Protein AF-A0A929HDI5-F1 (afdb_monomer)

Nearest PDB structures (foldseek):
  2y75-assembly1_E  TM=8.114E-01  e=2.516E-07  Bacillus subtilis
  6hse-assembly1_A  TM=7.820E-01  e=2.516E-07  Streptomyces venezuelae ATCC 10712
  4hf0-assembly1_A  TM=8.349E-01  e=1.655E-06  Escherichia coli K-12
  6y45-assembly2_D  TM=7.340E-01  e=1.209E-06  Streptomyces venezuelae ATCC 10712
  6y42-assembly1_A  TM=7.649E-01  e=4.815E-06  Streptomyces venezuelae ATCC 10712

Sequence (112 aa):
ISKGYLEQLFIPLRSAGLVRGIRGASGGFTLARPPTEIRLSEIIRATEGSSAPAVCVDEGNLCAQSRECVTRDVWADIKRACDRVLESKTLQDLVEKQRAKSAESSKEQGWV

Foldseek 3Di:
DDPVVVVVLVVLCVVLQQWDWDDDPPIDIDGSDDQVPAFQLSSCCSRVNAPQPDPLLDPPDDPVCNVPDPVVVVSVVVSVVVNCVRRVDTSVNVVVVVVVVVVVVVVVVVPD

Structure (mmCIF, N/CA/C/O backbone):
data_AF-A0A929HDI5-F1
#
_entry.id   AF-A0A929HDI5-F1
#
loop_
_atom_site.group_PDB
_atom_site.id
_atom_site.type_symbol
_atom_site.label_atom_id
_atom_site.label_alt_id
_atom_site.label_comp_id
_atom_site.label_asym_id
_atom_site.label_entity_id
_atom_site.label_seq_id
_atom_site.pdbx_PDB_ins_code
_atom_site.Cartn_x
_atom_site.Cartn_y
_atom_site.Cartn_z
_atom_site.occupancy
_atom_site.B_iso_or_equiv
_atom_site.auth_seq_id
_atom_site.auth_comp_id
_atom_site.auth_asym_id
_atom_site.auth_atom_id
_atom_site.pdbx_PDB_model_num
ATOM 1 N N . ILE A 1 1 ? 7.974 1.288 18.549 1.00 70.69 1 ILE A N 1
ATOM 2 C CA . ILE A 1 1 ? 7.792 2.328 17.505 1.00 70.69 1 ILE A CA 1
ATOM 3 C C . ILE A 1 1 ? 7.657 3.685 18.197 1.00 70.69 1 ILE A C 1
ATOM 5 O O . ILE A 1 1 ? 7.026 3.730 19.248 1.00 70.69 1 ILE A O 1
ATOM 9 N N . SER A 1 2 ? 8.284 4.752 17.690 1.00 89.38 2 SER A N 1
ATOM 10 C CA . SER A 1 2 ? 8.210 6.083 18.318 1.00 89.38 2 SER A CA 1
ATOM 11 C C . SER A 1 2 ? 6.972 6.857 17.854 1.00 89.38 2 SER A C 1
ATOM 13 O O . SER A 1 2 ? 6.470 6.643 16.750 1.00 89.38 2 SER A O 1
ATOM 15 N N . LYS A 1 3 ? 6.493 7.792 18.683 1.00 83.50 3 LYS A N 1
ATOM 16 C CA . LYS A 1 3 ? 5.362 8.667 18.334 1.00 83.50 3 LYS A CA 1
ATOM 17 C C . LYS A 1 3 ? 5.659 9.521 17.096 1.00 83.50 3 LYS A C 1
ATOM 19 O O . LYS A 1 3 ? 4.833 9.576 16.194 1.00 83.50 3 LYS A O 1
ATOM 24 N N . GLY A 1 4 ? 6.854 10.112 17.027 1.00 85.94 4 GLY A N 1
ATOM 25 C CA . GLY A 1 4 ? 7.262 10.948 15.892 1.00 85.94 4 GLY A CA 1
ATOM 26 C C . GLY A 1 4 ? 7.292 10.187 14.563 1.00 85.94 4 GLY A C 1
ATOM 27 O O . GLY A 1 4 ? 6.894 10.731 13.540 1.00 85.94 4 GLY A O 1
ATOM 28 N N . TYR A 1 5 ? 7.672 8.905 14.575 1.00 88.50 5 TYR A N 1
ATOM 29 C CA . TYR A 1 5 ? 7.632 8.074 13.369 1.00 88.50 5 TYR A CA 1
ATOM 30 C C . TYR A 1 5 ? 6.197 7.764 12.917 1.00 88.50 5 TYR A C 1
ATOM 32 O O . TYR A 1 5 ? 5.893 7.816 11.729 1.00 88.50 5 TYR A O 1
ATOM 40 N N . LEU A 1 6 ? 5.280 7.500 13.857 1.00 87.81 6 LEU A N 1
ATOM 41 C CA . LEU A 1 6 ? 3.864 7.330 13.514 1.00 87.81 6 LEU A CA 1
ATOM 42 C C . LEU A 1 6 ? 3.282 8.606 12.909 1.00 87.81 6 LEU A C 1
ATOM 44 O O . LEU A 1 6 ? 2.578 8.536 11.909 1.00 87.81 6 LEU A O 1
ATOM 48 N N . GLU A 1 7 ? 3.596 9.769 13.477 1.00 85.50 7 GLU A N 1
ATOM 49 C CA . GLU A 1 7 ? 3.154 11.054 12.928 1.00 85.50 7 GLU A CA 1
ATOM 50 C C . GLU A 1 7 ? 3.646 11.250 11.487 1.00 85.50 7 GLU A C 1
ATOM 52 O O . GLU A 1 7 ? 2.855 11.653 10.635 1.00 85.50 7 GLU A O 1
ATOM 57 N N . GLN A 1 8 ? 4.894 10.875 11.184 1.00 89.81 8 GLN A N 1
ATOM 58 C CA . GLN A 1 8 ? 5.427 10.891 9.817 1.00 89.81 8 GLN A CA 1
ATOM 59 C C . GLN A 1 8 ? 4.658 9.962 8.869 1.00 89.81 8 GLN A C 1
ATOM 61 O O . GLN A 1 8 ? 4.359 10.373 7.752 1.00 89.81 8 GLN A O 1
ATOM 66 N N . LEU A 1 9 ? 4.286 8.755 9.307 1.00 90.69 9 LEU A N 1
ATOM 67 C CA . LEU A 1 9 ? 3.503 7.811 8.498 1.00 90.69 9 LEU A CA 1
ATOM 68 C C . LEU A 1 9 ? 2.050 8.257 8.287 1.00 90.69 9 LEU A C 1
ATOM 70 O O . LEU A 1 9 ? 1.468 8.021 7.230 1.00 90.69 9 LEU A O 1
ATOM 74 N N . PHE A 1 10 ? 1.435 8.909 9.275 1.00 91.88 10 PHE A N 1
ATOM 75 C CA . PHE A 1 10 ? 0.032 9.314 9.180 1.00 91.88 10 PHE A CA 1
ATOM 76 C C . PHE A 1 10 ? -0.194 10.553 8.306 1.00 91.88 10 PHE A C 1
ATOM 78 O O . PHE A 1 10 ? -1.307 10.737 7.809 1.00 91.88 10 PHE A O 1
ATOM 85 N N . ILE A 1 11 ? 0.826 11.389 8.086 1.00 92.56 11 ILE A N 1
ATOM 86 C CA . ILE A 1 11 ? 0.742 12.543 7.176 1.00 92.56 11 ILE A CA 1
ATOM 87 C C . ILE A 1 11 ? 0.353 12.117 5.749 1.00 92.56 11 ILE A C 1
ATOM 89 O O . ILE A 1 11 ? -0.686 12.586 5.275 1.00 92.56 11 ILE A O 1
ATOM 93 N N . PRO A 1 12 ? 1.096 11.229 5.058 1.00 95.50 12 PRO A N 1
ATOM 94 C CA . PRO A 1 12 ? 0.733 10.822 3.706 1.00 95.50 12 PRO A CA 1
ATOM 95 C C . PRO A 1 12 ? -0.584 10.043 3.661 1.00 95.50 12 PRO A C 1
ATOM 97 O O . PRO A 1 12 ? -1.395 10.273 2.767 1.00 95.50 12 PRO A O 1
ATOM 100 N N . LEU A 1 13 ? -0.863 9.197 4.660 1.00 96.44 13 LEU A N 1
ATOM 101 C CA . LEU A 1 13 ? -2.141 8.482 4.759 1.00 96.44 13 LEU A CA 1
ATOM 102 C C . LEU A 1 13 ? -3.334 9.445 4.866 1.00 96.44 13 LEU A C 1
ATOM 104 O O . LEU A 1 13 ? -4.403 9.185 4.310 1.00 96.44 13 LEU A O 1
ATOM 108 N N . ARG A 1 14 ? -3.168 10.564 5.582 1.00 95.25 14 ARG A N 1
ATOM 109 C CA . ARG A 1 14 ? -4.194 11.606 5.694 1.00 95.25 14 ARG A CA 1
ATOM 110 C C . ARG A 1 14 ? -4.361 12.353 4.377 1.00 95.25 14 ARG A C 1
ATOM 112 O O . ARG A 1 14 ? -5.495 12.585 3.967 1.00 95.25 14 ARG A O 1
ATOM 119 N N . SER A 1 15 ? -3.260 12.720 3.724 1.00 94.88 15 SER A N 1
ATOM 120 C CA . SER A 1 15 ? -3.288 13.386 2.415 1.00 94.88 15 SER A CA 1
ATOM 121 C C . SER A 1 15 ? -3.946 12.519 1.338 1.00 94.88 15 SER A C 1
ATOM 123 O O . SER A 1 15 ? -4.674 13.042 0.503 1.00 94.88 15 SER A O 1
ATOM 125 N N . ALA A 1 16 ? -3.762 11.198 1.405 1.00 96.38 16 ALA A N 1
ATOM 126 C CA . ALA A 1 16 ? -4.418 10.220 0.538 1.00 96.38 16 ALA A CA 1
ATOM 127 C C . ALA A 1 16 ? -5.887 9.930 0.917 1.00 96.38 16 ALA A C 1
ATOM 129 O O . ALA A 1 16 ? -6.532 9.093 0.292 1.00 96.38 16 ALA A O 1
ATOM 130 N N . GLY A 1 17 ? -6.431 10.576 1.957 1.00 96.38 17 GLY A N 1
ATOM 131 C CA . GLY A 1 17 ? -7.815 10.368 2.387 1.00 96.38 17 GLY A CA 1
ATOM 132 C C . GLY A 1 17 ? -8.087 8.975 2.964 1.00 96.38 17 GLY A C 1
ATOM 133 O O . GLY A 1 17 ? -9.230 8.528 2.958 1.00 96.38 17 GLY A O 1
ATOM 134 N N . LEU A 1 18 ? -7.059 8.276 3.459 1.00 97.44 18 LEU A N 1
ATOM 135 C CA . LEU A 1 18 ? -7.194 6.951 4.079 1.00 97.44 18 LEU A CA 1
ATOM 136 C C . LEU A 1 18 ? -7.493 7.055 5.576 1.00 97.44 18 LEU A C 1
ATOM 138 O O . LEU A 1 18 ? -8.226 6.239 6.140 1.00 97.44 18 LEU A O 1
ATOM 142 N N . VAL A 1 19 ? -6.972 8.099 6.220 1.00 96.62 19 VAL A N 1
ATOM 143 C CA . VAL A 1 19 ? -7.207 8.400 7.635 1.00 96.62 19 VAL A CA 1
ATOM 144 C C . VAL A 1 19 ? -7.635 9.850 7.827 1.00 96.62 19 VAL A C 1
ATOM 146 O O . VAL A 1 19 ? -7.336 10.729 7.020 1.00 96.62 19 VAL A O 1
ATOM 149 N N . ARG A 1 20 ? -8.290 10.125 8.952 1.00 93.88 20 ARG A N 1
ATOM 150 C CA . ARG A 1 20 ? -8.617 11.477 9.410 1.00 93.88 20 ARG A CA 1
ATOM 151 C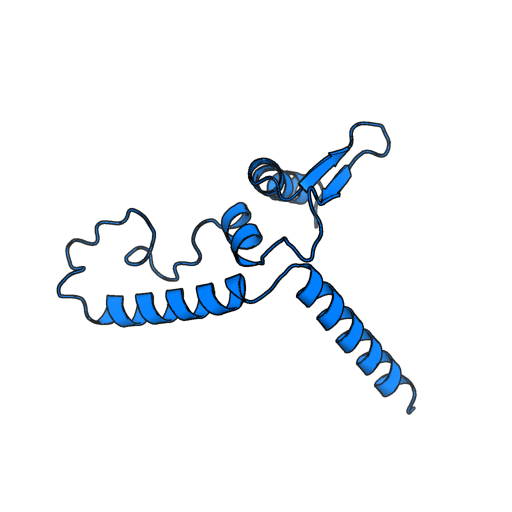 C . ARG A 1 20 ? -8.153 11.674 10.848 1.00 93.88 20 ARG A C 1
ATOM 153 O O . ARG A 1 20 ? -8.226 10.759 11.667 1.00 93.88 20 ARG A O 1
ATOM 160 N N . GLY A 1 21 ? -7.663 12.876 11.136 1.00 90.12 21 GLY A N 1
ATOM 161 C CA . GLY A 1 21 ? -7.228 13.262 12.475 1.00 90.12 21 GLY A CA 1
ATOM 162 C C . GLY A 1 21 ? -8.404 13.710 13.342 1.00 90.12 21 GLY A C 1
ATOM 163 O O . GLY A 1 21 ? -9.260 14.468 12.887 1.00 90.12 21 GLY A O 1
ATOM 164 N N . ILE A 1 22 ? -8.414 13.280 14.598 1.00 87.12 22 ILE A N 1
ATOM 165 C CA . ILE A 1 22 ? -9.328 13.733 15.647 1.00 87.12 22 ILE A CA 1
ATOM 166 C C . ILE A 1 22 ? -8.558 14.721 16.527 1.00 87.12 22 ILE A C 1
ATOM 168 O O . ILE A 1 22 ? -7.477 14.400 17.021 1.00 87.12 22 ILE A O 1
ATOM 172 N N . ARG A 1 23 ? -9.095 15.934 16.706 1.00 81.06 23 ARG A N 1
ATOM 173 C CA . ARG A 1 23 ? -8.513 16.960 17.590 1.00 81.06 23 ARG A CA 1
ATOM 174 C C . ARG A 1 23 ? -8.946 16.739 19.045 1.00 81.06 23 ARG A C 1
ATOM 176 O O . ARG A 1 23 ? -10.021 16.203 19.286 1.00 81.06 23 ARG A O 1
ATOM 183 N N . GLY A 1 24 ? -8.139 17.214 19.997 1.00 80.75 24 GLY A N 1
ATOM 184 C CA . GLY A 1 24 ? -8.437 17.194 21.438 1.00 80.75 24 GLY A CA 1
ATOM 185 C C . GLY A 1 24 ? -7.380 16.457 22.267 1.00 80.75 24 GLY A C 1
ATOM 186 O O . GLY A 1 24 ? -6.463 15.854 21.716 1.00 80.75 24 GLY A O 1
ATOM 187 N N . ALA A 1 25 ? -7.516 16.500 23.597 1.00 72.88 25 ALA A N 1
ATOM 188 C CA . ALA A 1 25 ? -6.583 15.866 24.542 1.00 72.88 25 ALA A CA 1
ATOM 189 C C . ALA A 1 25 ? -6.501 14.331 24.391 1.00 72.88 25 ALA A C 1
ATOM 191 O O . ALA A 1 25 ? -5.476 13.736 24.706 1.00 72.88 25 ALA A O 1
ATOM 192 N N . SER A 1 26 ? -7.551 13.710 23.845 1.00 73.38 26 SER A N 1
ATOM 193 C CA . SER A 1 26 ? -7.618 12.286 23.470 1.00 73.38 26 SER A CA 1
ATOM 194 C C . SER A 1 26 ? -7.610 12.086 21.948 1.00 73.38 26 SER A C 1
ATOM 196 O O . SER A 1 26 ? -8.178 11.122 21.438 1.00 73.38 26 SER A O 1
ATOM 198 N N . GLY A 1 27 ? -7.043 13.043 21.210 1.00 77.31 27 GLY A N 1
ATOM 199 C CA . GLY A 1 27 ? -6.972 13.010 19.754 1.00 77.31 27 GLY A CA 1
ATOM 200 C C . GLY A 1 27 ? -6.153 11.834 19.216 1.00 77.31 27 GLY A C 1
ATOM 201 O O . GLY A 1 27 ? -5.410 11.170 19.936 1.00 77.31 27 GLY A O 1
ATOM 202 N N . GLY A 1 28 ? -6.278 11.580 17.918 1.00 85.56 28 GLY A N 1
ATOM 203 C CA . GLY A 1 28 ? -5.635 10.448 17.255 1.00 85.56 28 GLY A CA 1
ATOM 204 C C . GLY A 1 28 ? -6.030 10.359 15.788 1.00 85.56 28 GLY A C 1
ATOM 205 O O . GLY A 1 28 ? -6.504 11.337 15.210 1.00 85.56 28 GLY A O 1
ATOM 206 N N . PHE A 1 29 ? -5.863 9.186 15.188 1.00 89.62 29 PHE A N 1
ATOM 207 C CA . PHE A 1 29 ? -6.276 8.921 13.812 1.00 89.62 29 PHE A CA 1
ATOM 208 C C . PHE A 1 29 ? -7.381 7.870 13.785 1.00 89.62 29 PHE A C 1
ATOM 210 O O . PHE A 1 29 ? -7.382 6.924 14.568 1.00 89.62 29 PHE A O 1
ATOM 217 N N . THR A 1 30 ? -8.320 8.033 12.863 1.00 93.69 30 THR A N 1
ATOM 218 C CA . THR A 1 30 ? -9.330 7.024 12.534 1.00 93.69 30 THR A CA 1
ATOM 219 C C . THR A 1 30 ? -9.381 6.842 11.022 1.00 93.69 30 THR A C 1
ATOM 221 O O . THR A 1 30 ? -8.928 7.719 10.283 1.00 93.69 30 THR A O 1
ATOM 224 N N . LEU A 1 31 ? -9.925 5.720 10.552 1.00 96.88 31 LEU A N 1
ATOM 225 C CA . LEU A 1 31 ? -10.128 5.508 9.123 1.00 96.88 31 LEU A CA 1
ATOM 226 C C . LEU A 1 31 ? -11.083 6.574 8.574 1.00 96.88 31 LEU A C 1
ATOM 228 O O . LEU A 1 31 ? -12.068 6.954 9.216 1.00 96.88 31 LEU A O 1
ATOM 232 N N . ALA A 1 32 ? -10.764 7.086 7.391 1.00 97.25 32 ALA A N 1
ATOM 233 C CA . ALA A 1 32 ? -11.610 8.061 6.713 1.00 97.25 32 ALA A CA 1
ATOM 234 C C . ALA A 1 32 ? -12.813 7.401 6.014 1.00 97.25 32 ALA A C 1
ATOM 236 O O . ALA A 1 32 ? -13.816 8.072 5.784 1.00 97.25 32 ALA A O 1
ATOM 237 N N . ARG A 1 33 ? -12.726 6.096 5.722 1.00 97.31 33 ARG A N 1
ATOM 238 C CA . ARG A 1 33 ? -13.749 5.282 5.047 1.00 97.31 33 ARG A CA 1
ATOM 239 C C . ARG A 1 33 ? -13.683 3.813 5.504 1.00 97.31 33 ARG A C 1
ATOM 241 O O . ARG A 1 33 ? -12.716 3.454 6.183 1.00 97.31 33 ARG A O 1
ATOM 248 N N . PRO A 1 34 ? -14.693 2.973 5.204 1.00 98.31 34 PRO A N 1
ATOM 249 C CA . PRO A 1 34 ? -14.723 1.580 5.646 1.00 98.31 34 PRO A CA 1
ATOM 250 C C . PRO A 1 34 ? -13.470 0.788 5.226 1.00 98.31 34 PRO A C 1
ATOM 252 O O . PRO A 1 34 ? -12.989 0.955 4.104 1.00 98.31 34 PRO A O 1
ATOM 255 N N . PRO A 1 35 ? -12.943 -0.117 6.076 1.00 98.31 35 PRO A N 1
ATOM 256 C CA . PRO A 1 35 ? -11.753 -0.913 5.752 1.00 98.31 35 PRO A CA 1
ATOM 257 C C . PRO A 1 35 ? -11.955 -1.862 4.560 1.00 98.31 35 PRO A C 1
ATOM 259 O O . PRO A 1 35 ? -10.975 -2.284 3.953 1.00 98.31 35 PRO A O 1
ATOM 262 N N . THR A 1 36 ? -13.206 -2.177 4.211 1.00 98.50 36 THR A N 1
ATOM 263 C CA . THR A 1 36 ? -13.600 -2.937 3.012 1.00 98.50 36 THR A CA 1
ATOM 264 C C . THR A 1 36 ? -13.371 -2.170 1.715 1.00 98.50 36 THR A C 1
ATOM 266 O O . THR A 1 36 ? -13.318 -2.771 0.651 1.00 98.50 36 THR A O 1
ATOM 269 N N . GLU A 1 37 ? -13.249 -0.846 1.782 1.00 98.31 37 GLU A N 1
ATOM 270 C CA . GLU A 1 37 ? -13.016 -0.005 0.609 1.00 98.31 37 GLU A CA 1
ATOM 271 C C . GLU A 1 37 ? -11.538 0.367 0.457 1.00 98.31 37 GLU A C 1
ATOM 273 O O . GLU A 1 37 ? -11.117 0.755 -0.629 1.00 98.31 37 GLU A O 1
ATOM 278 N N . ILE A 1 38 ? -10.743 0.263 1.525 1.00 98.44 38 ILE A N 1
ATOM 279 C CA . ILE A 1 38 ? -9.327 0.643 1.527 1.00 98.44 38 ILE A CA 1
ATOM 280 C C . ILE A 1 38 ? -8.495 -0.508 0.978 1.00 98.44 38 ILE A C 1
ATOM 282 O O . ILE A 1 38 ? -8.312 -1.510 1.671 1.00 98.44 38 ILE A O 1
ATOM 286 N N . ARG A 1 39 ? -7.961 -0.369 -0.238 1.00 98.31 39 ARG A N 1
ATOM 287 C CA . ARG A 1 39 ? -7.056 -1.368 -0.820 1.00 98.31 39 ARG A CA 1
ATOM 288 C C . ARG A 1 39 ? -5.642 -1.227 -0.275 1.00 98.31 39 ARG A C 1
ATOM 290 O O . ARG A 1 39 ? -5.202 -0.137 0.095 1.00 98.31 39 ARG A O 1
ATOM 297 N N . LEU A 1 40 ? -4.895 -2.330 -0.251 1.00 97.75 40 LEU A N 1
ATOM 298 C CA . LEU A 1 40 ? -3.496 -2.286 0.184 1.00 97.75 40 LEU A CA 1
ATOM 299 C C . LEU A 1 40 ? -2.620 -1.497 -0.789 1.00 97.75 40 LEU A C 1
ATOM 301 O O . LEU A 1 40 ? -1.676 -0.846 -0.352 1.00 97.75 40 LEU A O 1
ATOM 305 N N . SER A 1 41 ? -2.950 -1.517 -2.083 1.00 97.31 41 SER A N 1
ATOM 306 C CA . SER A 1 41 ? -2.284 -0.703 -3.106 1.00 97.31 41 SER A CA 1
ATOM 307 C C . SER A 1 41 ? -2.311 0.788 -2.762 1.00 97.31 41 SER A C 1
ATOM 309 O O . SER A 1 41 ? -1.307 1.470 -2.937 1.00 97.31 41 SER A O 1
ATOM 311 N N . GLU A 1 42 ? -3.414 1.286 -2.202 1.00 97.50 42 GLU A N 1
ATOM 312 C CA . GLU A 1 42 ? -3.551 2.686 -1.790 1.00 97.50 42 GLU A CA 1
ATOM 313 C C . GLU A 1 42 ? -2.686 3.019 -0.572 1.00 97.50 42 GLU A C 1
ATOM 315 O O . GLU A 1 42 ? -2.077 4.086 -0.524 1.00 97.50 42 GLU A O 1
ATOM 320 N N . ILE A 1 43 ? -2.597 2.098 0.394 1.00 96.75 43 ILE A N 1
ATOM 321 C CA . ILE A 1 43 ? -1.740 2.260 1.577 1.00 96.75 43 ILE A CA 1
ATOM 322 C C . ILE A 1 43 ? -0.272 2.320 1.150 1.00 96.75 43 ILE A C 1
ATOM 324 O O . ILE A 1 43 ? 0.418 3.268 1.512 1.00 96.75 43 ILE A O 1
ATOM 328 N N . ILE A 1 44 ? 0.181 1.355 0.340 1.00 95.62 44 ILE A N 1
ATOM 329 C CA . ILE A 1 44 ? 1.559 1.320 -0.173 1.00 95.62 44 ILE A CA 1
ATOM 330 C C . ILE A 1 44 ? 1.853 2.565 -1.009 1.00 95.62 44 ILE A C 1
ATOM 3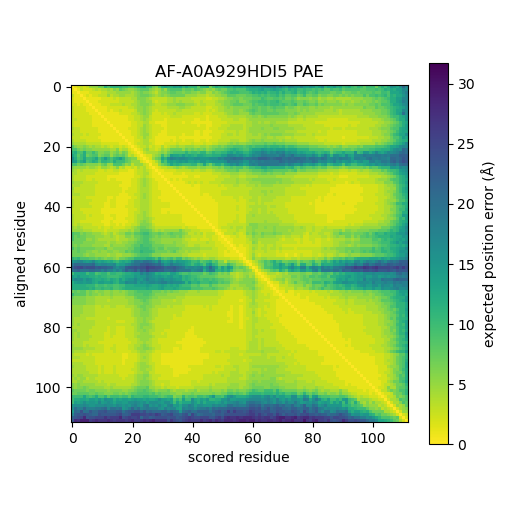32 O O . ILE A 1 44 ? 2.898 3.185 -0.829 1.00 95.62 44 ILE A O 1
ATOM 336 N N . ARG A 1 45 ? 0.910 2.992 -1.860 1.00 94.88 45 ARG A N 1
ATOM 337 C CA . ARG A 1 45 ? 1.074 4.210 -2.658 1.00 94.88 45 ARG A CA 1
ATOM 338 C C . ARG A 1 45 ? 1.206 5.463 -1.804 1.00 94.88 45 ARG A C 1
ATOM 340 O O . ARG A 1 45 ? 1.979 6.350 -2.150 1.00 94.88 45 ARG A O 1
ATOM 347 N N . ALA A 1 46 ? 0.480 5.541 -0.694 1.00 95.94 46 ALA A N 1
ATOM 348 C CA . ALA A 1 46 ? 0.592 6.663 0.222 1.00 95.94 46 ALA A CA 1
ATOM 349 C C . ALA A 1 46 ? 1.928 6.652 0.984 1.00 95.94 46 ALA A C 1
ATOM 351 O O . ALA A 1 46 ? 2.544 7.704 1.117 1.00 95.94 46 ALA A O 1
ATOM 352 N N . THR A 1 47 ? 2.380 5.503 1.493 1.00 93.38 47 THR A N 1
ATOM 353 C CA . THR A 1 47 ? 3.548 5.453 2.391 1.00 93.38 47 THR A CA 1
ATOM 354 C C . THR A 1 47 ? 4.882 5.316 1.666 1.00 93.38 47 THR A C 1
ATOM 356 O O . THR A 1 47 ? 5.835 5.990 2.040 1.00 93.38 47 THR A O 1
ATOM 359 N N . GLU A 1 48 ? 4.944 4.479 0.631 1.00 90.06 48 GLU A N 1
ATOM 360 C CA . GLU A 1 48 ? 6.175 4.145 -0.101 1.00 90.06 48 GLU A CA 1
ATOM 361 C C . GLU A 1 48 ? 6.202 4.740 -1.519 1.00 90.06 48 GLU A C 1
ATOM 363 O O . GLU A 1 48 ? 7.251 4.800 -2.157 1.00 90.06 48 GLU A O 1
ATOM 368 N N . GLY A 1 49 ? 5.050 5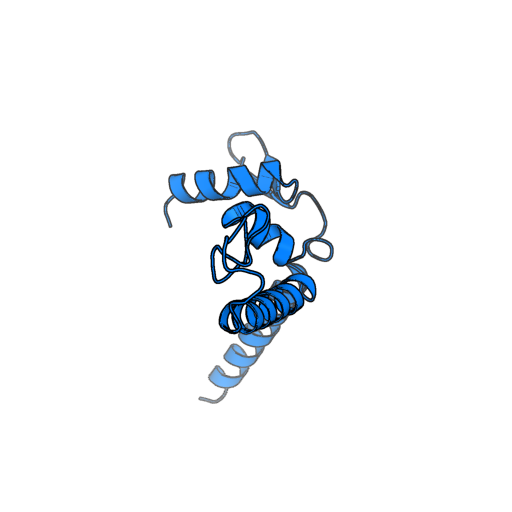.174 -2.042 1.00 89.94 49 GLY A N 1
ATOM 369 C CA . GLY A 1 49 ? 4.925 5.618 -3.427 1.00 89.94 49 GLY A CA 1
ATOM 370 C C . GLY A 1 49 ? 4.797 4.440 -4.392 1.00 89.94 49 GLY A C 1
ATOM 371 O O . GLY A 1 49 ? 3.821 3.692 -4.368 1.00 89.94 49 GLY A O 1
ATOM 372 N N . SER A 1 50 ? 5.743 4.290 -5.312 1.00 88.31 50 SER A N 1
ATOM 373 C CA . SER A 1 50 ? 5.653 3.236 -6.320 1.00 88.31 50 SER A CA 1
ATOM 374 C C . 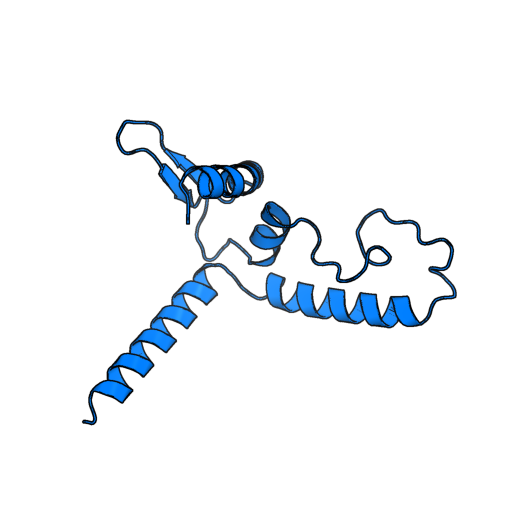SER A 1 50 ? 6.040 1.867 -5.769 1.00 88.31 50 SER A C 1
ATOM 376 O O . SER A 1 50 ? 7.050 1.709 -5.095 1.00 88.31 50 SER A O 1
ATOM 378 N N . SER A 1 51 ? 5.279 0.843 -6.145 1.00 88.44 51 SER A N 1
ATOM 379 C CA . SER A 1 51 ? 5.613 -0.573 -5.932 1.00 88.44 51 SER A CA 1
ATOM 380 C C . SER A 1 51 ? 6.672 -1.100 -6.911 1.00 88.44 51 SER A C 1
ATOM 382 O O . SER A 1 51 ? 6.984 -2.294 -6.903 1.00 88.44 51 SER A O 1
ATOM 384 N N . ALA A 1 52 ? 7.168 -0.249 -7.817 1.00 90.56 52 ALA A N 1
ATOM 385 C CA . ALA A 1 52 ? 8.103 -0.635 -8.858 1.00 90.56 52 ALA A CA 1
ATOM 386 C C . ALA A 1 52 ? 9.396 -1.220 -8.252 1.00 90.56 52 ALA A C 1
ATOM 388 O O . ALA A 1 52 ? 10.107 -0.522 -7.534 1.00 90.56 52 ALA A O 1
ATOM 389 N N . PRO A 1 53 ? 9.762 -2.472 -8.585 1.00 89.12 53 PRO A N 1
ATOM 390 C CA . PRO A 1 53 ? 10.994 -3.086 -8.088 1.00 89.12 53 PRO A CA 1
ATOM 391 C C . PRO A 1 53 ? 12.252 -2.498 -8.747 1.00 89.12 53 PRO A C 1
ATOM 393 O O . PRO A 1 53 ? 13.362 -2.712 -8.270 1.00 89.12 53 PRO A O 1
ATOM 396 N N . ALA A 1 54 ? 12.086 -1.777 -9.859 1.00 89.62 54 ALA A N 1
ATOM 397 C CA . ALA A 1 54 ? 13.157 -1.113 -10.580 1.00 89.62 54 ALA A CA 1
ATOM 398 C C . ALA A 1 54 ? 12.675 0.234 -11.133 1.00 89.62 54 ALA A C 1
ATOM 400 O O . ALA A 1 54 ? 11.561 0.354 -11.642 1.00 89.62 54 ALA A O 1
ATOM 401 N N . VAL A 1 55 ? 13.564 1.227 -11.114 1.00 87.12 55 VAL A N 1
ATOM 402 C CA . VAL A 1 55 ? 13.299 2.605 -11.570 1.00 87.12 55 VAL A CA 1
ATOM 403 C C . VAL A 1 55 ? 12.785 2.652 -13.018 1.00 87.12 55 VAL A C 1
ATOM 405 O O . VAL A 1 55 ? 11.948 3.478 -13.363 1.00 87.12 55 VAL A O 1
ATOM 408 N N . CYS A 1 56 ? 13.236 1.733 -13.880 1.00 88.50 56 CYS A N 1
ATOM 409 C CA . CYS A 1 56 ? 12.857 1.679 -15.298 1.00 88.50 56 CYS A CA 1
ATOM 410 C C . CYS A 1 56 ? 11.415 1.204 -15.570 1.00 88.50 56 CYS A C 1
ATOM 412 O O . CYS A 1 56 ? 10.957 1.273 -16.718 1.00 88.50 56 CYS A O 1
ATOM 414 N N . VAL A 1 57 ? 10.716 0.704 -14.546 1.00 90.31 57 VAL A N 1
ATOM 415 C CA . VAL A 1 57 ? 9.297 0.313 -14.604 1.00 90.31 57 VAL A CA 1
ATOM 416 C C . VAL A 1 57 ? 8.419 1.172 -13.691 1.00 90.31 57 VAL A C 1
ATOM 418 O O . VAL A 1 57 ? 7.246 0.856 -13.492 1.00 90.31 57 VAL A O 1
ATOM 421 N N . ASP A 1 58 ? 8.983 2.254 -13.156 1.00 87.31 58 ASP A N 1
ATOM 422 C CA . ASP A 1 58 ? 8.268 3.246 -12.365 1.00 87.31 58 ASP A CA 1
ATOM 423 C C . ASP A 1 58 ? 7.581 4.307 -13.251 1.00 87.31 58 ASP A C 1
ATOM 425 O O . ASP A 1 58 ? 7.992 4.560 -14.389 1.00 87.31 58 ASP A O 1
ATOM 429 N N . GLU A 1 59 ? 6.515 4.921 -12.739 1.00 73.00 59 GLU A N 1
ATOM 430 C CA . GLU A 1 59 ? 5.758 5.980 -13.406 1.00 73.00 59 GLU A CA 1
ATOM 431 C C . GLU A 1 59 ? 6.673 7.200 -13.663 1.00 73.00 59 GLU A C 1
ATOM 433 O O . GLU A 1 59 ? 7.321 7.720 -12.760 1.00 73.00 59 GLU A O 1
ATOM 438 N N . GLY A 1 60 ? 6.748 7.665 -14.917 1.00 66.75 60 GLY A N 1
ATOM 439 C CA . GLY A 1 60 ? 7.494 8.876 -15.292 1.00 66.75 60 GLY A CA 1
ATOM 440 C C . GLY A 1 60 ? 8.971 8.689 -15.667 1.00 66.75 60 GLY A C 1
ATOM 441 O O . GLY A 1 60 ? 9.601 9.660 -16.084 1.00 66.75 60 GLY A O 1
ATOM 442 N N . ASN A 1 61 ? 9.530 7.474 -15.596 1.00 63.91 61 ASN A N 1
ATOM 443 C CA . ASN A 1 61 ? 10.940 7.251 -15.929 1.00 63.91 61 ASN A CA 1
ATOM 444 C C . ASN A 1 61 ? 11.191 6.845 -17.389 1.00 63.91 61 ASN A C 1
ATOM 446 O O . ASN A 1 61 ? 10.757 5.800 -17.876 1.00 63.91 61 ASN A O 1
ATOM 450 N N . LEU A 1 62 ? 11.991 7.669 -18.069 1.00 65.25 62 LEU A N 1
ATOM 451 C CA . LEU A 1 62 ? 12.446 7.482 -19.444 1.00 65.25 62 LEU A CA 1
ATOM 452 C C . LEU A 1 62 ? 13.777 6.721 -19.443 1.00 65.25 62 LEU A C 1
ATOM 45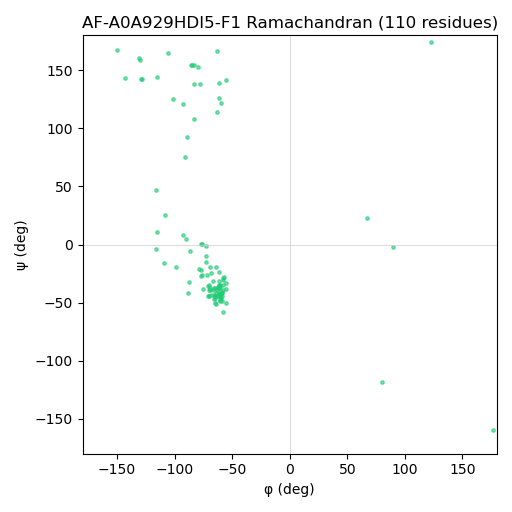4 O O . LEU A 1 62 ? 14.847 7.293 -19.643 1.00 65.25 62 LEU A O 1
ATOM 458 N N . CYS A 1 63 ? 13.732 5.410 -19.202 1.00 80.81 63 CYS A N 1
ATOM 459 C CA . CYS A 1 63 ? 14.902 4.574 -19.458 1.00 80.81 63 CYS A CA 1
ATOM 460 C C . CYS A 1 63 ? 15.215 4.622 -20.964 1.00 80.81 63 CYS A C 1
ATOM 462 O O . CYS A 1 63 ? 14.431 4.131 -21.780 1.00 80.81 63 CYS A O 1
ATOM 464 N N . ALA A 1 64 ? 16.362 5.205 -21.329 1.00 82.06 64 ALA A N 1
ATOM 465 C CA . ALA A 1 64 ? 16.763 5.390 -22.726 1.00 82.06 64 ALA A CA 1
ATOM 466 C C . ALA A 1 64 ? 16.848 4.063 -23.500 1.00 82.06 64 ALA A C 1
ATOM 468 O O . ALA A 1 64 ? 16.554 4.013 -24.687 1.00 82.06 64 ALA A O 1
ATOM 469 N N . GLN A 1 65 ? 17.183 2.979 -22.797 1.00 82.75 65 GLN A N 1
ATOM 470 C CA . GLN A 1 65 ? 17.314 1.627 -23.346 1.00 82.75 65 GLN A CA 1
ATOM 471 C C . GLN A 1 65 ? 16.016 0.806 -23.242 1.00 82.75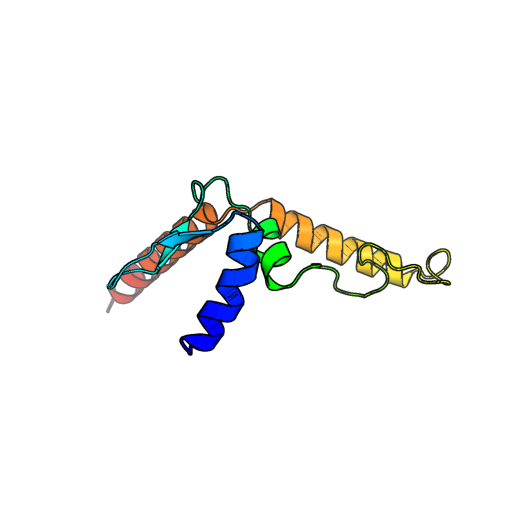 65 GLN A C 1
ATOM 473 O O . GLN A 1 65 ? 16.017 -0.394 -23.498 1.00 82.75 65 GLN A O 1
ATOM 478 N N . SER A 1 66 ? 14.892 1.416 -22.849 1.00 81.00 66 SER A N 1
ATOM 479 C CA . SER A 1 66 ? 13.641 0.697 -22.552 1.00 81.00 66 SER A CA 1
ATOM 480 C C . SER A 1 66 ? 13.105 -0.155 -23.702 1.00 81.00 66 SER A C 1
ATOM 482 O O . SER A 1 66 ? 12.433 -1.144 -23.430 1.00 81.00 66 SER A O 1
ATOM 484 N N . ARG A 1 67 ? 13.395 0.209 -24.959 1.00 81.00 67 ARG A N 1
ATOM 485 C CA . ARG A 1 67 ? 12.923 -0.515 -26.151 1.00 81.00 67 ARG A CA 1
ATOM 486 C C . ARG A 1 67 ? 13.682 -1.810 -26.440 1.00 81.00 67 ARG A C 1
ATOM 488 O O . ARG A 1 67 ? 13.107 -2.700 -27.049 1.00 81.00 67 ARG A O 1
ATOM 495 N N . GLU A 1 68 ? 14.941 -1.909 -26.023 1.00 88.69 68 GLU A N 1
ATOM 496 C CA . GLU A 1 68 ? 15.828 -3.038 -26.363 1.00 88.69 68 GLU A CA 1
ATOM 497 C C . GLU A 1 68 ? 16.251 -3.845 -25.121 1.00 88.69 68 GLU A C 1
ATOM 499 O O . GLU A 1 68 ? 16.909 -4.880 -25.216 1.00 88.69 68 GLU A O 1
ATOM 504 N N . CYS A 1 69 ? 15.856 -3.396 -23.928 1.00 90.88 69 CYS A N 1
ATOM 505 C CA . CYS A 1 69 ? 16.226 -4.002 -22.657 1.00 90.88 69 CYS A CA 1
ATOM 506 C C . CYS A 1 69 ? 15.229 -5.091 -22.229 1.00 90.88 69 CYS A C 1
ATOM 508 O O . CYS A 1 69 ? 14.270 -4.816 -21.509 1.00 90.88 69 CYS A O 1
ATOM 510 N N 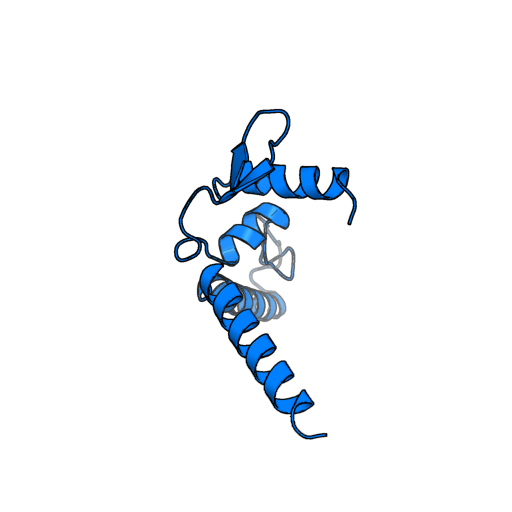. VAL A 1 70 ? 15.496 -6.347 -22.597 1.00 93.00 70 VAL A N 1
ATOM 511 C CA . VAL A 1 70 ? 14.646 -7.506 -22.241 1.00 93.00 70 VAL A CA 1
ATOM 512 C C . VAL A 1 70 ? 14.454 -7.693 -20.728 1.00 93.00 70 VAL A C 1
ATOM 514 O O . VAL A 1 70 ? 13.417 -8.168 -20.271 1.00 93.00 70 VAL A O 1
ATOM 517 N N . THR A 1 71 ? 15.421 -7.282 -19.902 1.00 93.12 71 THR A N 1
ATOM 518 C CA . THR A 1 71 ? 15.293 -7.400 -18.439 1.00 93.12 71 THR A CA 1
ATOM 519 C C . THR A 1 71 ? 14.226 -6.462 -17.880 1.00 93.12 71 THR A C 1
ATOM 521 O O . THR A 1 71 ? 13.637 -6.756 -16.840 1.00 93.12 71 THR A O 1
ATOM 524 N N . ARG A 1 72 ? 13.914 -5.363 -18.581 1.00 92.38 72 ARG A N 1
ATOM 525 C CA . ARG A 1 72 ? 12.806 -4.475 -18.222 1.00 92.38 72 ARG A CA 1
ATOM 526 C C . ARG A 1 72 ? 11.465 -5.204 -18.277 1.00 92.38 72 ARG A C 1
ATOM 528 O O . ARG A 1 72 ? 10.620 -4.943 -17.424 1.00 92.38 72 ARG A O 1
ATOM 535 N N . ASP A 1 73 ? 11.271 -6.106 -19.234 1.00 91.44 73 ASP A N 1
ATOM 536 C CA . ASP A 1 73 ? 10.017 -6.851 -19.362 1.00 91.44 73 ASP A CA 1
ATOM 537 C C . ASP A 1 73 ? 9.790 -7.744 -18.141 1.00 91.44 73 ASP A C 1
ATOM 539 O O . ASP A 1 73 ? 8.707 -7.721 -17.554 1.00 91.44 73 ASP A O 1
ATOM 543 N N . VAL A 1 74 ? 10.854 -8.402 -17.668 1.00 94.88 74 VAL A N 1
ATOM 544 C CA . VAL A 1 74 ? 10.840 -9.184 -16.422 1.00 94.88 74 VAL A CA 1
ATOM 545 C C . VAL A 1 74 ? 10.495 -8.297 -15.222 1.00 94.88 74 VAL A C 1
ATOM 547 O O . VAL A 1 74 ? 9.625 -8.644 -14.422 1.00 94.88 74 VAL A O 1
ATOM 550 N N . TRP A 1 75 ? 11.112 -7.116 -15.102 1.00 94.06 75 TRP A N 1
ATOM 551 C CA . TRP A 1 75 ? 10.776 -6.171 -14.030 1.00 94.06 75 TRP A CA 1
ATOM 552 C C . TRP A 1 75 ? 9.324 -5.691 -14.098 1.00 94.06 75 TRP A C 1
ATOM 554 O O . TRP A 1 75 ? 8.677 -5.522 -13.061 1.00 94.06 75 TRP A O 1
ATOM 564 N N . ALA A 1 76 ? 8.793 -5.496 -15.304 1.00 92.19 76 ALA A N 1
ATOM 565 C CA . ALA A 1 76 ? 7.418 -5.069 -15.506 1.00 92.19 76 ALA A CA 1
ATOM 566 C C . ALA A 1 76 ? 6.431 -6.179 -15.119 1.00 92.19 76 ALA A C 1
ATOM 568 O O . ALA A 1 76 ? 5.396 -5.888 -14.518 1.00 92.19 76 ALA A O 1
ATOM 569 N N . ASP A 1 77 ? 6.755 -7.443 -15.401 1.00 95.44 77 ASP A N 1
ATOM 570 C CA . ASP A 1 77 ? 5.970 -8.594 -14.950 1.00 95.44 77 ASP A CA 1
ATOM 571 C C . ASP A 1 77 ? 5.943 -8.723 -13.429 1.00 95.44 77 ASP A C 1
ATOM 573 O O . ASP A 1 77 ? 4.865 -8.904 -12.853 1.00 95.44 77 ASP A O 1
ATOM 577 N N . ILE A 1 78 ? 7.094 -8.561 -12.771 1.00 96.38 78 ILE A N 1
ATOM 578 C CA . ILE A 1 78 ? 7.184 -8.577 -11.305 1.00 96.38 78 ILE A CA 1
ATOM 579 C C . ILE A 1 78 ? 6.334 -7.450 -10.718 1.00 96.38 78 ILE A C 1
ATOM 581 O O . ILE A 1 78 ? 5.501 -7.706 -9.848 1.00 96.38 78 ILE A O 1
ATOM 585 N N . LYS A 1 79 ? 6.471 -6.220 -11.236 1.00 94.25 79 LYS A N 1
ATOM 586 C CA . LYS A 1 79 ? 5.651 -5.084 -10.796 1.00 94.25 79 LYS A CA 1
ATOM 587 C C . LYS A 1 79 ? 4.161 -5.390 -10.936 1.00 94.25 79 LYS A C 1
ATOM 589 O O . LYS A 1 79 ? 3.414 -5.250 -9.972 1.00 94.25 79 LYS A O 1
ATOM 594 N N . ARG A 1 80 ? 3.730 -5.869 -12.110 1.00 95.25 80 ARG A N 1
ATOM 595 C CA . ARG A 1 80 ? 2.329 -6.243 -12.360 1.00 95.25 80 ARG A CA 1
ATOM 596 C C . ARG A 1 80 ? 1.839 -7.313 -11.386 1.00 95.25 80 ARG A C 1
ATOM 598 O O . ARG A 1 80 ? 0.690 -7.259 -10.959 1.00 95.25 80 ARG A O 1
ATOM 605 N N . ALA A 1 81 ? 2.671 -8.297 -11.052 1.00 96.81 81 ALA A N 1
ATOM 606 C CA . ALA A 1 81 ? 2.314 -9.331 -10.087 1.00 96.81 81 ALA A CA 1
ATOM 607 C C . ALA A 1 81 ? 2.126 -8.756 -8.676 1.00 96.81 81 ALA A C 1
ATOM 609 O O . ALA A 1 81 ? 1.101 -9.034 -8.052 1.00 96.81 81 ALA A O 1
ATOM 610 N N . CYS A 1 82 ? 3.054 -7.916 -8.212 1.00 95.81 82 CYS A N 1
ATOM 611 C CA . CYS A 1 82 ? 2.942 -7.217 -6.933 1.00 95.81 82 CYS A CA 1
ATOM 612 C C . CYS A 1 82 ? 1.683 -6.342 -6.879 1.00 95.81 82 CYS A C 1
ATOM 614 O O . CYS A 1 82 ? 0.888 -6.466 -5.945 1.00 95.81 82 CYS A O 1
ATOM 616 N N . ASP A 1 83 ? 1.455 -5.532 -7.915 1.00 95.44 83 ASP A N 1
ATOM 617 C CA . ASP A 1 83 ? 0.291 -4.649 -8.017 1.00 95.44 83 ASP A CA 1
ATOM 618 C C . ASP A 1 83 ? -1.015 -5.434 -7.959 1.00 95.44 83 ASP A C 1
ATOM 620 O O . ASP A 1 83 ? -1.912 -5.073 -7.205 1.00 95.44 83 ASP A O 1
ATOM 624 N N . ARG A 1 84 ? -1.115 -6.560 -8.678 1.00 97.38 84 ARG A N 1
ATOM 625 C CA . ARG A 1 84 ? -2.308 -7.417 -8.620 1.00 97.38 84 ARG A CA 1
ATOM 626 C C . ARG A 1 84 ? -2.581 -7.931 -7.212 1.00 97.38 84 ARG A C 1
ATOM 628 O O . ARG A 1 84 ? -3.738 -7.963 -6.801 1.00 97.38 84 ARG A O 1
ATOM 635 N N . VAL A 1 85 ? -1.550 -8.335 -6.468 1.00 97.31 85 VAL A N 1
ATOM 636 C CA . VAL A 1 85 ? -1.738 -8.808 -5.088 1.00 97.31 85 VAL A CA 1
ATOM 637 C C . VAL A 1 85 ? -2.250 -7.671 -4.209 1.00 97.31 85 VAL A C 1
ATOM 639 O O . VAL A 1 85 ? -3.264 -7.854 -3.536 1.00 97.31 85 VAL A O 1
ATOM 642 N N . LEU A 1 86 ? -1.590 -6.512 -4.247 1.00 97.00 86 LEU A N 1
ATOM 643 C CA . LEU A 1 86 ? -1.941 -5.348 -3.430 1.00 97.00 86 LEU A CA 1
ATOM 644 C C . LEU A 1 86 ? -3.332 -4.797 -3.767 1.00 97.00 86 LEU A C 1
ATOM 646 O O . LEU A 1 86 ? -4.086 -4.435 -2.867 1.00 97.00 86 LEU A O 1
ATOM 650 N N . GLU A 1 87 ? -3.696 -4.785 -5.047 1.00 97.06 87 GLU A N 1
ATOM 651 C CA . GLU A 1 87 ? -5.006 -4.340 -5.519 1.00 97.06 87 GLU A CA 1
ATOM 652 C C . GLU A 1 87 ? -6.107 -5.338 -5.141 1.00 97.06 87 GLU A C 1
ATOM 654 O O . GLU A 1 87 ? -7.212 -4.943 -4.787 1.00 97.06 87 GLU A O 1
ATOM 659 N N . SER A 1 88 ? -5.821 -6.645 -5.147 1.00 98.12 88 SER A N 1
ATOM 660 C CA . SER A 1 88 ? -6.805 -7.695 -4.832 1.00 98.12 88 SER A CA 1
ATOM 661 C C . SER A 1 88 ? -7.186 -7.808 -3.350 1.00 98.12 88 SER A C 1
ATOM 663 O O . SER A 1 88 ? -7.970 -8.696 -2.994 1.00 98.12 88 SER A O 1
ATOM 665 N N . LYS A 1 89 ? -6.589 -6.988 -2.476 1.00 98.38 89 LYS A N 1
ATOM 666 C CA . LYS A 1 89 ? -6.772 -7.057 -1.025 1.00 98.38 89 LYS A CA 1
ATOM 667 C C . LYS A 1 89 ? -7.134 -5.707 -0.438 1.00 98.38 89 LYS A C 1
ATOM 669 O O . LYS A 1 89 ? -6.593 -4.671 -0.814 1.00 98.38 89 LYS A O 1
ATOM 674 N N . THR A 1 90 ? -8.018 -5.763 0.539 1.00 98.75 90 THR A N 1
ATOM 675 C CA . THR A 1 90 ? -8.470 -4.644 1.353 1.00 98.75 90 THR A CA 1
ATOM 676 C C . THR A 1 90 ? -7.854 -4.713 2.746 1.00 98.75 90 THR A C 1
ATOM 678 O O . THR A 1 90 ? -7.340 -5.750 3.179 1.00 98.75 90 THR A O 1
ATOM 681 N N . LEU A 1 91 ? -7.921 -3.607 3.485 1.00 98.38 91 LEU A N 1
ATOM 682 C CA . LEU A 1 91 ? -7.543 -3.579 4.893 1.00 98.38 91 LEU A CA 1
ATOM 683 C C . LEU A 1 91 ? -8.416 -4.540 5.718 1.00 98.38 91 LEU A C 1
ATOM 685 O O . LEU A 1 91 ? -7.913 -5.188 6.636 1.00 98.38 91 LEU A O 1
ATOM 689 N N . GLN A 1 92 ? -9.696 -4.683 5.361 1.00 98.62 92 GLN A N 1
ATOM 690 C CA . GLN A 1 92 ? -10.600 -5.646 5.992 1.00 98.62 92 GLN A CA 1
ATOM 691 C C . GLN A 1 92 ? -10.118 -7.095 5.811 1.00 98.62 92 GLN A C 1
ATOM 693 O O . GLN A 1 92 ? -10.077 -7.839 6.792 1.00 98.62 92 GLN A O 1
ATOM 698 N N . ASP A 1 93 ? -9.667 -7.477 4.609 1.00 98.44 93 ASP A N 1
ATOM 699 C CA . ASP A 1 93 ? -9.141 -8.829 4.354 1.00 98.44 93 ASP A CA 1
ATOM 700 C C . ASP A 1 93 ? -7.960 -9.164 5.280 1.00 98.44 93 ASP A C 1
ATOM 702 O O . ASP A 1 93 ? -7.779 -10.310 5.700 1.00 98.44 93 ASP A O 1
ATOM 706 N N . LEU A 1 94 ? -7.131 -8.168 5.609 1.00 97.69 94 LEU A N 1
ATOM 707 C CA . LEU A 1 94 ? -6.016 -8.336 6.544 1.00 97.69 94 LEU A CA 1
ATOM 708 C C . LEU A 1 94 ? -6.500 -8.572 7.973 1.00 97.69 94 LEU A C 1
ATOM 710 O O . LEU A 1 94 ? -5.974 -9.45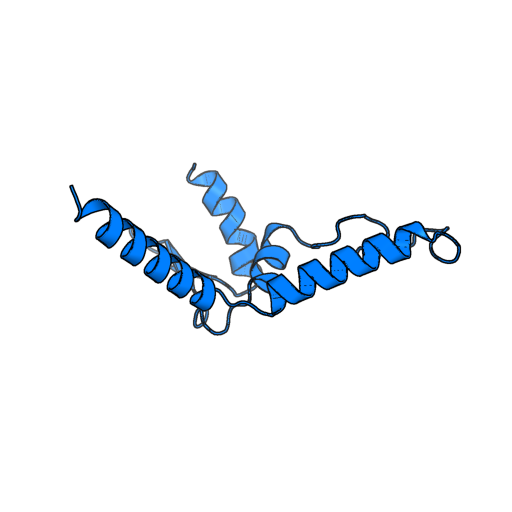5 8.654 1.00 97.69 94 LEU A O 1
ATOM 714 N N . VAL A 1 95 ? -7.507 -7.818 8.416 1.00 97.94 95 VAL A N 1
ATOM 715 C CA . VAL A 1 95 ? -8.118 -7.992 9.741 1.00 97.94 95 VAL A CA 1
ATOM 716 C C . VAL A 1 95 ? -8.703 -9.398 9.878 1.00 97.94 95 VAL A C 1
ATOM 718 O O . VAL A 1 95 ? -8.467 -10.072 10.882 1.00 97.94 95 VAL A O 1
ATOM 721 N N . GLU A 1 96 ? -9.426 -9.868 8.865 1.00 98.12 96 GLU A N 1
ATOM 722 C CA . GLU A 1 96 ? -10.037 -11.200 8.855 1.00 98.12 96 GLU A CA 1
ATOM 723 C C . GLU A 1 96 ? -8.987 -12.310 8.860 1.00 98.12 96 GLU A C 1
ATOM 725 O O . GLU A 1 96 ? -9.057 -13.224 9.687 1.00 98.12 96 GLU A O 1
ATOM 730 N N . LYS A 1 97 ? -7.950 -12.189 8.023 1.00 96.88 97 LYS A N 1
ATOM 731 C CA . LYS A 1 97 ? -6.820 -13.127 8.023 1.00 96.88 97 LYS A CA 1
ATOM 732 C C . LYS A 1 97 ? -6.112 -13.188 9.373 1.00 96.88 97 LYS A C 1
ATOM 734 O O . LYS A 1 97 ? -5.752 -14.278 9.814 1.00 96.88 97 LYS A O 1
ATOM 739 N N . GLN A 1 98 ? -5.903 -12.047 10.031 1.00 97.25 98 GLN A N 1
ATOM 740 C CA . GLN A 1 98 ? -5.260 -12.019 11.343 1.00 97.25 98 GLN A CA 1
ATOM 741 C C . GLN A 1 98 ? -6.125 -12.705 12.404 1.00 97.25 98 GLN A C 1
ATOM 743 O O . GLN A 1 98 ? -5.606 -13.495 13.189 1.00 97.25 98 GLN A O 1
ATOM 748 N N . ARG A 1 99 ? -7.440 -12.456 12.407 1.00 97.12 99 ARG A N 1
ATOM 749 C CA . ARG A 1 99 ? -8.374 -13.119 13.332 1.00 97.12 99 ARG A CA 1
ATOM 750 C C . ARG A 1 99 ? -8.373 -14.635 13.150 1.00 97.12 99 ARG A C 1
ATOM 752 O O . ARG A 1 99 ? -8.302 -15.349 14.145 1.00 97.12 99 ARG A O 1
ATOM 759 N N . ALA A 1 100 ? -8.386 -15.116 11.905 1.00 96.19 100 ALA A N 1
ATOM 760 C CA . ALA A 1 100 ? -8.301 -16.544 11.606 1.00 96.19 100 ALA A CA 1
ATOM 761 C C . ALA A 1 100 ? -6.995 -17.162 12.140 1.00 96.19 100 ALA A C 1
ATOM 763 O O . ALA A 1 100 ? -7.036 -18.155 12.861 1.00 96.19 100 ALA A O 1
ATOM 764 N N . LYS A 1 101 ? -5.842 -16.524 11.883 1.00 94.44 101 LYS A N 1
ATOM 765 C CA . LYS A 1 101 ? -4.539 -16.986 12.397 1.00 94.44 101 LYS A CA 1
ATOM 766 C C . LYS A 1 101 ? -4.476 -17.016 13.925 1.00 94.44 101 LYS A C 1
ATOM 768 O O . LYS A 1 101 ? -3.959 -17.970 14.498 1.00 94.44 101 LYS A O 1
ATOM 773 N N . SER A 1 102 ? -4.993 -15.980 14.584 1.00 93.88 102 SER A N 1
ATOM 774 C CA . SER A 1 102 ? -5.040 -15.921 16.047 1.00 93.88 102 SER A CA 1
ATOM 775 C C . SER A 1 102 ? -5.941 -17.012 16.635 1.00 93.88 102 SER A C 1
ATOM 777 O O . SER A 1 102 ? -5.579 -17.599 17.649 1.00 93.88 102 SER A O 1
ATOM 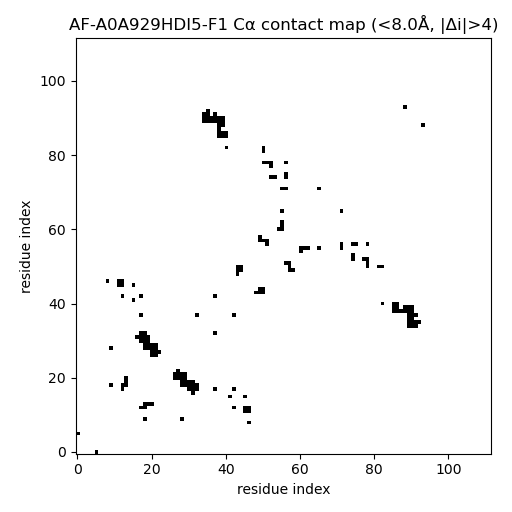779 N N . ALA A 1 103 ? -7.068 -17.327 15.989 1.00 89.69 103 ALA A N 1
ATOM 780 C CA . ALA A 1 103 ? -7.959 -18.399 16.426 1.00 89.69 103 ALA A CA 1
ATOM 781 C C . ALA A 1 103 ? -7.322 -19.793 16.289 1.00 89.69 103 ALA A C 1
ATOM 783 O O . ALA A 1 103 ? -7.492 -20.620 17.181 1.00 89.69 103 ALA A O 1
ATOM 784 N N . GLU A 1 104 ? -6.567 -20.050 15.216 1.00 86.12 104 GLU A N 1
ATOM 785 C CA . GLU A 1 104 ? -5.840 -21.317 15.042 1.00 86.12 104 GLU A CA 1
ATOM 786 C C . GLU A 1 104 ? -4.746 -21.491 16.107 1.00 86.12 104 GLU A C 1
ATOM 788 O O . GLU A 1 104 ? -4.674 -22.533 16.756 1.00 86.12 104 GLU A O 1
ATOM 793 N N . SER A 1 105 ? -3.978 -20.431 16.387 1.00 79.44 105 SER A N 1
ATOM 794 C CA . SER A 1 105 ? -2.934 -20.453 17.421 1.00 79.44 105 SER A CA 1
ATOM 795 C C . SER A 1 105 ? -3.480 -20.737 18.825 1.00 79.44 105 SER A C 1
ATOM 797 O O . SER A 1 105 ? -2.769 -21.323 19.638 1.00 79.44 105 SER A O 1
ATOM 799 N N . SER A 1 106 ? -4.715 -20.328 19.136 1.00 73.94 106 SER A N 1
ATOM 800 C CA . SER A 1 106 ? -5.354 -20.634 20.423 1.00 73.94 106 SER A CA 1
ATOM 801 C C . SER A 1 106 ? -5.862 -22.075 20.523 1.00 73.94 106 SER A C 1
ATOM 803 O O . SER A 1 106 ? -5.940 -22.602 21.628 1.00 73.94 106 SER A O 1
ATOM 805 N N . LYS A 1 107 ? -6.189 -22.730 19.400 1.00 70.19 107 LYS A N 1
ATOM 806 C CA . LYS A 1 107 ? -6.578 -24.152 19.389 1.00 70.19 107 LYS A CA 1
ATOM 807 C C . LYS A 1 107 ? -5.368 -25.066 19.562 1.00 70.19 107 LYS A C 1
ATOM 809 O O . LYS A 1 107 ? -5.451 -26.060 20.271 1.00 70.19 107 LYS A O 1
ATOM 814 N N . GLU A 1 108 ? -4.246 -24.705 18.949 1.00 65.31 108 GLU A N 1
ATOM 815 C CA . GLU A 1 108 ? -3.013 -25.499 18.957 1.00 65.31 108 GLU A CA 1
ATOM 816 C C . GLU A 1 108 ? -2.315 -25.492 20.331 1.00 65.31 108 GLU A C 1
ATOM 818 O O . GLU A 1 108 ? -1.663 -26.461 20.704 1.00 65.31 108 GLU A O 1
ATOM 823 N N . GLN A 1 109 ? -2.526 -24.442 21.134 1.00 58.00 109 GLN A N 1
ATOM 824 C CA . GLN A 1 109 ? -2.063 -24.365 22.528 1.00 58.00 109 GLN A CA 1
ATOM 825 C C . GLN A 1 109 ? -3.035 -24.977 23.553 1.00 58.00 109 GLN A C 1
ATOM 827 O O . GLN A 1 109 ? -2.699 -25.059 24.730 1.00 58.00 109 GLN A O 1
ATOM 832 N N . GLY A 1 110 ? -4.231 -25.401 23.131 1.00 52.38 110 GLY A N 1
ATOM 833 C CA . GLY A 1 110 ? -5.223 -26.071 23.984 1.00 52.38 110 GLY A CA 1
ATOM 834 C C . GLY A 1 110 ? -5.094 -27.599 24.023 1.00 52.38 110 GLY A C 1
ATOM 835 O O . GLY A 1 110 ? -5.949 -28.260 24.606 1.00 52.38 110 GLY A O 1
ATOM 836 N N . TRP A 1 111 ? -4.063 -28.157 23.379 1.00 53.06 111 TRP A N 1
ATOM 837 C CA . TRP A 1 111 ? -3.753 -29.591 23.323 1.00 53.06 111 TRP A CA 1
ATOM 838 C C . TRP A 1 111 ? -2.400 -29.897 23.994 1.00 53.06 111 TRP A C 1
ATOM 840 O O . TRP A 1 111 ? -1.552 -30.581 23.426 1.00 53.06 111 TRP A O 1
ATOM 850 N N . VAL A 1 112 ? -2.172 -29.343 25.190 1.00 44.16 112 VAL A N 1
ATOM 851 C CA . VAL A 1 112 ? -1.095 -29.745 26.116 1.00 44.16 112 VAL A CA 1
ATOM 852 C C . VAL A 1 112 ? -1.681 -29.897 27.510 1.00 44.16 112 VAL A C 1
ATOM 854 O O . VAL A 1 112 ? -2.444 -28.991 27.914 1.00 44.16 112 VAL A O 1
#

Secondary structure (DSSP, 8-state):
--HHHHHHHHHHHHHTTSEEEEPSTT-EEEESS-TTT-BHHHHHHHHT----SSGGGSTT---TTTTT-HHHHHHHHHHHHHHHHHHT-BHHHHHHHHHHHHHHHHHHTT--

Radius of gyration: 19.13 Å; Cα contacts (8 Å, |Δi|>4): 98; chains: 1; bounding box: 32×47×52 Å

Solvent-accessible surface area (backbone atoms only — not comparable to full-atom values): 6513 Å² total; per-residue (Å²): 135,59,69,71,57,50,54,61,55,47,50,39,31,35,76,67,56,52,30,40,80,46,84,66,99,84,41,49,76,43,70,57,58,63,45,78,74,39,36,42,42,57,53,45,39,40,74,70,42,74,80,42,86,43,70,71,62,32,93,92,46,80,48,88,57,62,89,80,39,69,66,53,56,57,49,42,51,52,30,53,52,54,50,51,55,30,58,76,33,28,50,38,57,51,54,53,52,49,52,53,54,55,54,50,58,55,57,68,67,67,76,118

pLDDT: mean 89.09, std 11.05, range [44.16, 98.75]

Mean predicted aligned error: 6.26 Å